Protein AF-A0A8J8FAP5-F1 (afdb_monomer_lite)

Secondary structure (DSSP, 8-state):
-PPPPPHHHHHHHTTTTT-TT-SSS----------TTS--S-TT--------HHHHHHHHHHHHH-SEEEEEHHHHHHH--------HHHHHHHHHTT--SS-EEEEE-TT----

pLDDT: mean 83.84, std 16.74, range [32.09, 97.75]

Sequence (115 aa):
MAEYVTLDDYLKKAPEEGAEGAQDGIVVFINAAMSADGKISTIARKQTRISGRKDFDRVDALRADSDAIMVGIGTILADDPSLTVKSKKRRENRKKEGKDENPWRIVVDGKARTP

Radius of gyration: 15.73 Å; chains: 1; bounding box: 40×34×40 Å

Foldseek 3Di:
DDDAQAVVNVVVCCVVVPPPPPDPDDDDDDDAQADPVRDRADPVLADDPRDDPVVVVNVLRHQLRDQEDEDEPSCCVHPVDPQFRPDPVSLVVCVVVVHHSGHHYHYDDPPPPRD

Structure (mmCIF, N/CA/C/O backbone):
data_AF-A0A8J8FAP5-F1
#
_entry.id   AF-A0A8J8FAP5-F1
#
loop_
_atom_site.grou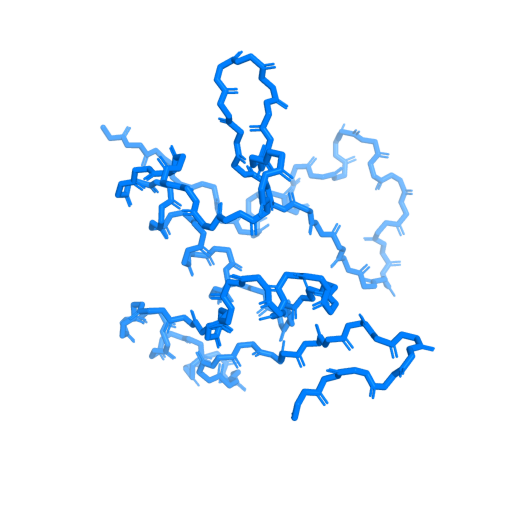p_PDB
_atom_site.id
_atom_site.type_symbol
_atom_site.label_atom_id
_atom_site.label_alt_id
_atom_site.label_comp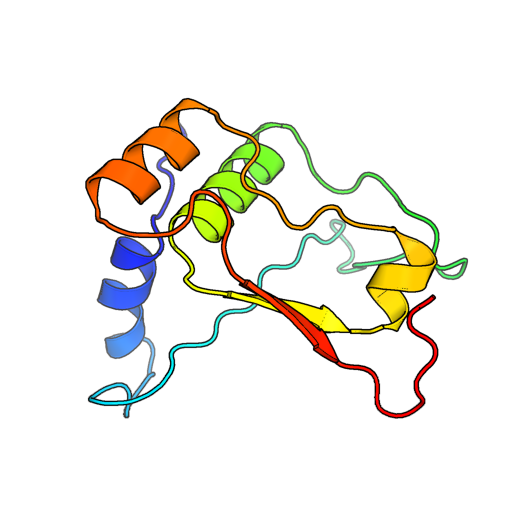_id
_atom_site.label_asym_id
_atom_site.label_entity_id
_atom_site.label_seq_id
_atom_site.pdbx_PDB_ins_code
_atom_site.Cartn_x
_atom_site.Cartn_y
_atom_site.Cartn_z
_atom_site.occupancy
_atom_site.B_iso_or_equiv
_atom_site.auth_seq_id
_atom_site.auth_comp_id
_atom_site.auth_asym_id
_atom_site.auth_atom_id
_atom_site.pdbx_PDB_model_num
ATOM 1 N N . MET A 1 1 ? -16.974 18.786 -9.856 1.00 32.09 1 MET A N 1
ATOM 2 C CA . MET A 1 1 ? -17.249 17.924 -8.690 1.00 32.09 1 MET A CA 1
ATOM 3 C C . MET A 1 1 ? -16.950 16.505 -9.144 1.00 32.09 1 MET A C 1
ATOM 5 O O . MET A 1 1 ? -17.562 16.093 -10.114 1.00 32.09 1 MET A O 1
ATOM 9 N N . ALA A 1 2 ? -15.922 15.840 -8.611 1.00 34.81 2 ALA A N 1
ATOM 10 C CA . ALA A 1 2 ? -15.699 14.421 -8.903 1.00 34.81 2 ALA A CA 1
ATOM 11 C C . ALA A 1 2 ? -16.349 13.646 -7.759 1.00 34.81 2 ALA A C 1
ATOM 13 O O . ALA A 1 2 ? -15.990 13.868 -6.605 1.00 34.81 2 ALA A O 1
ATOM 14 N N . GLU A 1 3 ? -17.352 12.843 -8.081 1.00 44.00 3 GLU A N 1
ATOM 15 C CA . GLU A 1 3 ? -17.981 11.922 -7.145 1.00 44.00 3 GLU A CA 1
ATOM 16 C C . GLU A 1 3 ? -16.981 10.787 -6.895 1.00 44.00 3 GLU A C 1
ATOM 18 O O . GLU A 1 3 ? -16.509 10.147 -7.836 1.00 44.00 3 GLU A O 1
ATOM 23 N N . TYR A 1 4 ? -16.541 10.632 -5.648 1.00 49.72 4 TYR A N 1
ATOM 24 C CA . TYR A 1 4 ? -15.604 9.578 -5.276 1.00 49.72 4 TYR A CA 1
ATOM 25 C C . TYR A 1 4 ? -16.413 8.375 -4.813 1.00 49.72 4 TYR A C 1
ATOM 27 O O . TYR A 1 4 ? -17.171 8.481 -3.857 1.00 49.72 4 TYR A O 1
ATOM 35 N N . VAL A 1 5 ? -16.235 7.254 -5.504 1.00 57.22 5 VAL A N 1
ATOM 36 C CA . VAL A 1 5 ? -16.832 5.965 -5.151 1.00 57.22 5 VAL A CA 1
ATOM 37 C C . VAL A 1 5 ? -16.072 5.423 -3.939 1.00 57.22 5 VAL A C 1
ATOM 39 O O . VAL A 1 5 ? -14.857 5.219 -4.027 1.00 57.22 5 VAL A O 1
ATOM 42 N N . THR A 1 6 ? -16.753 5.255 -2.807 1.00 63.59 6 THR A N 1
ATOM 43 C CA . THR A 1 6 ? -16.193 4.580 -1.624 1.00 63.59 6 THR A CA 1
ATOM 44 C C . THR A 1 6 ? -16.100 3.077 -1.867 1.00 63.59 6 THR A C 1
ATOM 46 O O . THR A 1 6 ? -16.725 2.554 -2.795 1.00 63.59 6 THR A O 1
ATOM 49 N N . LEU A 1 7 ? -15.326 2.357 -1.050 1.00 65.88 7 LEU A N 1
ATOM 50 C CA . LEU A 1 7 ? -15.326 0.895 -1.143 1.00 65.88 7 LEU A CA 1
ATOM 51 C C . LEU A 1 7 ? -16.741 0.340 -0.935 1.00 65.88 7 LEU A C 1
ATOM 53 O O . LEU A 1 7 ? -17.145 -0.541 -1.681 1.00 65.88 7 LEU A O 1
ATOM 57 N N . ASP A 1 8 ? -17.526 0.918 -0.026 1.00 64.62 8 ASP A N 1
ATOM 58 C CA . ASP A 1 8 ? -18.928 0.542 0.180 1.00 64.62 8 ASP A CA 1
ATOM 59 C C . ASP A 1 8 ? -19.782 0.760 -1.075 1.00 64.62 8 ASP A C 1
ATOM 61 O O . ASP A 1 8 ? -20.627 -0.071 -1.402 1.00 64.62 8 ASP A O 1
ATOM 65 N N . ASP A 1 9 ? -19.560 1.850 -1.811 1.00 66.38 9 ASP A N 1
ATOM 66 C CA . ASP A 1 9 ? -20.256 2.101 -3.079 1.00 66.38 9 ASP A CA 1
ATOM 67 C C . ASP A 1 9 ? -19.846 1.093 -4.161 1.00 66.38 9 ASP A C 1
ATOM 69 O O . ASP A 1 9 ? -20.673 0.688 -4.979 1.00 66.38 9 ASP A O 1
ATOM 73 N N . TYR A 1 10 ? -18.580 0.665 -4.159 1.00 66.25 10 TYR A N 1
ATOM 74 C CA . TYR A 1 10 ? -18.078 -0.364 -5.068 1.00 66.25 10 TYR A CA 1
ATOM 75 C C . TYR A 1 10 ? -18.642 -1.746 -4.714 1.00 66.25 10 TYR A C 1
ATOM 77 O O . TYR A 1 10 ? -19.119 -2.463 -5.589 1.00 66.25 10 TYR A O 1
ATOM 85 N N . LEU A 1 11 ? -18.663 -2.099 -3.427 1.00 63.91 11 LEU A N 1
ATOM 86 C CA . LEU A 1 11 ? -19.192 -3.367 -2.924 1.00 63.91 11 LEU A CA 1
ATOM 87 C C . LEU A 1 11 ? -20.705 -3.488 -3.112 1.00 63.91 11 LEU A C 1
ATOM 89 O O . LEU A 1 11 ? -21.187 -4.586 -3.359 1.00 63.91 11 LEU A O 1
ATOM 93 N N . LYS A 1 12 ? -21.457 -2.382 -3.059 1.00 64.06 12 LYS A N 1
ATOM 94 C CA . LYS A 1 12 ? -22.893 -2.377 -3.385 1.00 64.06 12 LYS A CA 1
ATOM 95 C C . LYS A 1 12 ? -23.170 -2.656 -4.865 1.00 64.06 12 LYS A C 1
ATOM 97 O O . LYS A 1 12 ? -24.216 -3.215 -5.168 1.00 64.06 12 LYS A O 1
ATOM 102 N N . LYS A 1 13 ? -22.253 -2.290 -5.769 1.00 59.19 13 LYS A N 1
ATOM 103 C CA . LYS A 1 13 ? -22.363 -2.554 -7.219 1.00 59.19 13 LYS A CA 1
ATOM 104 C C . LYS A 1 13 ? -21.784 -3.900 -7.645 1.00 59.19 13 LYS A C 1
ATOM 106 O O . LYS A 1 13 ? -22.275 -4.496 -8.596 1.00 59.19 13 LYS A O 1
ATOM 111 N N . ALA A 1 14 ? -20.770 -4.396 -6.936 1.00 55.81 14 ALA A N 1
ATOM 112 C CA . ALA A 1 14 ? -20.128 -5.681 -7.204 1.00 55.81 14 ALA A CA 1
ATOM 113 C C . ALA A 1 14 ? -21.101 -6.869 -7.414 1.00 55.81 14 ALA A C 1
ATOM 115 O O . ALA A 1 14 ? -20.871 -7.634 -8.353 1.00 55.81 14 ALA A O 1
ATOM 116 N N . PRO A 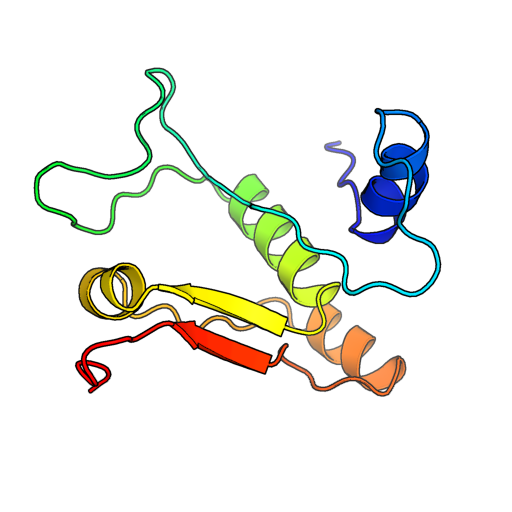1 15 ? -22.189 -7.044 -6.631 1.00 52.78 15 PRO A N 1
ATOM 117 C CA . PRO A 1 15 ? -23.127 -8.143 -6.864 1.00 52.78 15 PRO A CA 1
ATOM 118 C C . PRO A 1 15 ? -23.929 -8.014 -8.171 1.00 52.78 15 PRO A C 1
ATOM 120 O O . PRO A 1 15 ? -24.398 -9.028 -8.676 1.00 52.78 15 PRO A O 1
ATOM 123 N N . GLU A 1 16 ? -24.064 -6.818 -8.752 1.00 52.75 16 GLU A N 1
ATOM 124 C CA . GLU A 1 16 ? -24.796 -6.605 -10.013 1.00 52.75 16 GLU A CA 1
ATOM 125 C C . GLU A 1 16 ? -23.927 -6.853 -11.263 1.00 52.75 16 GLU A C 1
ATOM 127 O O . GLU A 1 16 ? -24.455 -7.182 -12.323 1.00 52.75 16 GLU A O 1
ATOM 132 N N . GLU A 1 17 ? -22.596 -6.761 -11.150 1.00 54.62 17 GLU A N 1
ATOM 133 C CA . GLU A 1 17 ? -21.642 -6.939 -12.265 1.00 54.62 17 GLU A CA 1
ATOM 134 C C . GLU A 1 17 ? -21.039 -8.361 -12.352 1.00 54.62 17 GLU A C 1
ATOM 136 O O . GLU A 1 17 ? -20.049 -8.588 -13.048 1.00 54.62 17 GLU A O 1
ATOM 141 N N . GLY A 1 18 ? -21.657 -9.347 -11.692 1.00 45.72 18 GLY A N 1
ATOM 142 C CA . GLY A 1 18 ? -21.275 -10.761 -11.805 1.00 45.72 18 GLY A CA 1
ATOM 143 C C . GLY A 1 18 ? -20.337 -11.280 -10.712 1.00 45.72 18 GLY A C 1
ATOM 144 O O . GLY A 1 18 ? -19.726 -12.333 -10.893 1.00 45.72 18 GLY A O 1
ATOM 145 N N . ALA A 1 19 ? -20.236 -10.609 -9.559 1.00 51.00 19 ALA A N 1
ATOM 146 C CA . ALA A 1 19 ? -19.648 -11.214 -8.361 1.00 51.00 19 ALA A CA 1
ATOM 147 C C . ALA A 1 19 ? -20.659 -12.154 -7.668 1.00 51.00 19 ALA A C 1
ATOM 149 O O . ALA A 1 19 ? -21.054 -11.933 -6.521 1.00 51.00 19 ALA A O 1
ATOM 150 N N . GLU A 1 20 ? -21.106 -13.206 -8.362 1.00 42.44 20 GLU A N 1
ATOM 151 C CA . GLU A 1 20 ? -21.827 -14.309 -7.719 1.00 42.44 20 GLU A CA 1
ATOM 152 C C . GLU A 1 20 ? -20.877 -15.000 -6.726 1.00 42.44 20 GLU A C 1
ATOM 154 O O . GLU A 1 20 ? -19.924 -15.669 -7.122 1.00 42.44 20 GLU A O 1
ATOM 159 N N . GLY A 1 21 ? -21.113 -14.811 -5.422 1.00 46.09 21 GLY A N 1
ATOM 160 C CA . GLY A 1 21 ? -20.461 -15.597 -4.365 1.00 46.09 21 GLY A CA 1
ATOM 161 C C . GLY A 1 21 ? -19.904 -14.831 -3.163 1.00 46.09 21 GLY A C 1
ATOM 162 O O . GLY A 1 21 ? -19.417 -15.467 -2.234 1.00 46.09 21 GLY A O 1
ATOM 163 N N . ALA A 1 22 ? -19.975 -13.498 -3.116 1.00 51.94 22 ALA A N 1
ATOM 164 C CA . ALA A 1 22 ? -19.484 -12.735 -1.962 1.00 51.94 22 ALA A CA 1
ATOM 165 C C . ALA A 1 22 ? -20.529 -12.641 -0.831 1.00 51.94 22 ALA A C 1
ATOM 167 O O . ALA A 1 22 ? -20.983 -11.557 -0.476 1.00 51.94 22 ALA A O 1
ATOM 168 N N . GLN A 1 23 ? -20.932 -13.777 -0.265 1.00 51.62 23 GLN A N 1
ATOM 169 C CA . GLN A 1 23 ? -21.568 -13.821 1.053 1.00 51.62 23 GLN A CA 1
ATOM 170 C C . GLN A 1 23 ? -20.700 -14.754 1.917 1.00 51.62 23 GLN A C 1
ATOM 172 O O . GLN A 1 23 ? -20.541 -15.923 1.583 1.00 51.62 23 GLN A O 1
ATOM 177 N N . ASP A 1 24 ? -20.055 -14.176 2.942 1.00 58.66 24 ASP A N 1
ATOM 178 C CA . ASP A 1 24 ? -19.069 -14.751 3.891 1.00 58.66 24 ASP A CA 1
ATOM 179 C C . ASP A 1 24 ? -17.582 -14.884 3.462 1.00 58.66 24 ASP A C 1
ATOM 181 O O . ASP A 1 24 ? -16.815 -15.620 4.084 1.00 58.66 24 ASP A O 1
ATOM 185 N N . GLY A 1 25 ? -17.114 -14.133 2.453 1.00 66.25 25 GLY A N 1
ATOM 186 C CA . GLY A 1 25 ? -15.717 -14.180 1.970 1.00 66.25 25 GLY A CA 1
ATOM 187 C C . GLY A 1 25 ? -14.899 -12.889 2.144 1.00 66.25 25 GLY A C 1
ATOM 188 O O . GLY A 1 25 ? -15.446 -11.793 2.241 1.00 66.25 25 GLY A O 1
ATOM 189 N N . ILE A 1 26 ? -13.562 -13.007 2.124 1.00 80.81 26 ILE A N 1
ATOM 190 C CA . ILE A 1 26 ? -12.648 -11.854 2.010 1.00 80.81 26 ILE A CA 1
ATOM 191 C C . ILE A 1 26 ? -12.855 -11.201 0.641 1.00 80.81 26 ILE A C 1
ATOM 193 O O . ILE A 1 26 ? -12.665 -11.854 -0.386 1.00 80.81 26 ILE A O 1
ATOM 197 N N . VAL A 1 27 ? -13.174 -9.905 0.614 1.00 85.56 27 VAL A N 1
ATOM 198 C CA . VAL A 1 27 ? -13.262 -9.159 -0.644 1.00 85.56 27 VAL A CA 1
ATOM 199 C C . VAL A 1 27 ? -11.898 -8.601 -1.033 1.00 85.56 27 VAL A C 1
ATOM 201 O O . VAL A 1 27 ? -11.224 -7.944 -0.241 1.00 85.56 27 VAL A O 1
ATOM 204 N N . VAL A 1 28 ? -11.500 -8.845 -2.281 1.00 88.44 28 VAL A N 1
ATOM 205 C CA . VAL A 1 28 ? -10.242 -8.362 -2.851 1.00 88.44 28 VAL A CA 1
ATOM 206 C C . VAL A 1 28 ? -10.545 -7.493 -4.060 1.00 88.44 28 VAL A C 1
ATOM 208 O O . VAL A 1 28 ? -11.272 -7.899 -4.961 1.00 88.44 28 VAL A O 1
ATOM 211 N N . PHE A 1 29 ? -9.939 -6.311 -4.105 1.00 88.50 29 PHE A N 1
ATOM 212 C CA . PHE A 1 29 ? -9.980 -5.432 -5.266 1.00 88.50 29 PHE A CA 1
ATOM 213 C C . PHE A 1 29 ? -8.566 -5.003 -5.658 1.00 88.50 29 PHE A C 1
ATOM 215 O O . PHE A 1 29 ? -7.645 -4.979 -4.838 1.00 88.50 29 PHE A O 1
ATOM 222 N N . ILE A 1 30 ? -8.392 -4.655 -6.932 1.00 90.81 30 ILE A N 1
ATOM 223 C CA . ILE A 1 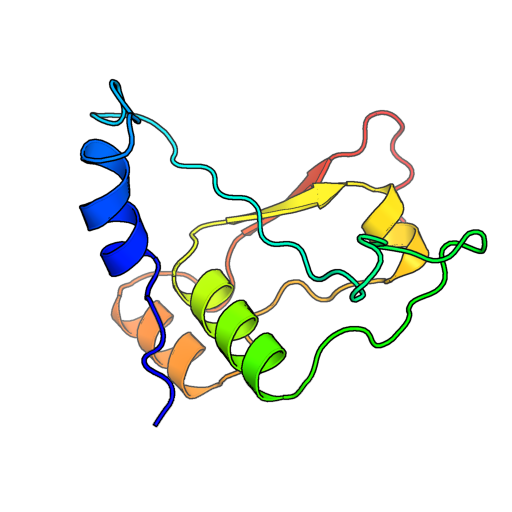30 ? -7.107 -4.232 -7.489 1.00 90.81 30 ILE A CA 1
ATOM 224 C C . ILE A 1 30 ? -7.208 -2.764 -7.886 1.00 90.81 30 ILE A C 1
ATOM 226 O O . ILE A 1 30 ? -8.096 -2.365 -8.633 1.00 90.81 30 ILE A O 1
ATOM 230 N N . ASN A 1 31 ? -6.257 -1.961 -7.414 1.00 89.31 31 ASN A N 1
ATOM 231 C CA . ASN A 1 31 ? -6.095 -0.583 -7.853 1.00 89.31 31 ASN A CA 1
ATOM 232 C C . ASN A 1 31 ? -4.813 -0.440 -8.678 1.00 89.31 31 ASN A C 1
ATOM 234 O O . ASN A 1 31 ? -3.722 -0.719 -8.180 1.00 89.31 31 ASN A O 1
ATOM 238 N N . ALA A 1 32 ? -4.944 0.066 -9.903 1.00 88.75 32 ALA A N 1
ATOM 239 C CA . ALA A 1 32 ? -3.825 0.350 -10.791 1.00 88.75 32 ALA A CA 1
ATOM 240 C C . ALA A 1 32 ? -3.944 1.761 -11.379 1.00 88.75 32 ALA A C 1
ATOM 242 O O . ALA A 1 32 ? -5.036 2.220 -11.705 1.00 88.75 32 ALA A O 1
ATOM 243 N N . ALA A 1 33 ? -2.802 2.428 -11.535 1.00 87.69 33 ALA A N 1
ATOM 244 C CA . ALA A 1 33 ? -2.671 3.625 -12.354 1.00 87.69 33 ALA A CA 1
ATOM 245 C C . ALA A 1 33 ? -1.887 3.254 -13.614 1.00 87.69 33 ALA A C 1
ATOM 247 O O . ALA A 1 33 ? -0.856 2.586 -13.524 1.00 87.69 33 ALA A O 1
ATOM 248 N N . MET A 1 34 ? -2.374 3.682 -14.775 1.00 91.06 34 MET A N 1
ATOM 249 C CA . MET A 1 34 ? -1.748 3.399 -16.064 1.00 91.06 34 MET A CA 1
ATOM 250 C C . MET A 1 34 ? -1.637 4.667 -16.906 1.00 91.06 34 MET A C 1
ATOM 252 O O . MET A 1 34 ? -2.440 5.591 -16.769 1.00 91.06 34 MET A O 1
ATOM 256 N N . SER A 1 35 ? -0.632 4.718 -17.772 1.00 89.56 35 SER A N 1
ATOM 257 C CA . SER A 1 35 ? -0.564 5.698 -18.853 1.00 89.56 35 SER A CA 1
ATOM 258 C C . SER A 1 35 ? -1.652 5.437 -19.902 1.00 89.56 35 SER A C 1
ATOM 260 O O . SER A 1 35 ? -2.272 4.375 -19.927 1.00 89.56 35 SER A O 1
ATOM 262 N N . ALA A 1 36 ? -1.875 6.400 -20.802 1.00 90.38 36 ALA A N 1
ATOM 263 C CA . ALA A 1 36 ? -2.897 6.295 -21.849 1.00 90.38 36 ALA A CA 1
ATOM 264 C C . ALA A 1 36 ? -2.677 5.117 -22.819 1.00 90.38 36 ALA A C 1
ATOM 266 O O . ALA A 1 36 ? -3.628 4.622 -23.411 1.00 90.38 36 ALA A O 1
ATOM 267 N N . ASP A 1 37 ? -1.435 4.651 -22.961 1.00 91.19 37 ASP A N 1
ATOM 268 C CA . ASP A 1 37 ? -1.058 3.469 -23.742 1.00 91.19 37 ASP A CA 1
ATOM 269 C C . ASP A 1 37 ? -1.041 2.166 -22.913 1.00 91.19 37 ASP A C 1
ATOM 271 O O . ASP A 1 37 ? -0.497 1.157 -23.358 1.00 91.19 37 ASP A O 1
ATOM 275 N N . GLY A 1 38 ? -1.617 2.173 -21.705 1.00 89.62 38 GLY A N 1
ATOM 276 C CA . GLY A 1 38 ? -1.841 0.978 -20.886 1.00 89.62 38 GLY A CA 1
ATOM 277 C C . GLY A 1 38 ? -0.638 0.501 -20.069 1.00 89.62 38 GLY A C 1
ATOM 278 O O . GLY A 1 38 ? -0.661 -0.604 -19.528 1.00 89.62 38 GLY A O 1
ATOM 279 N N . LYS A 1 39 ? 0.429 1.300 -19.946 1.00 89.81 39 LYS A N 1
ATOM 280 C CA . LYS A 1 39 ? 1.624 0.916 -19.177 1.00 89.81 39 LYS A CA 1
ATOM 281 C C . LYS A 1 39 ? 1.481 1.312 -17.710 1.00 89.81 39 LYS A C 1
ATOM 283 O O . LYS A 1 39 ? 1.102 2.432 -17.384 1.00 89.81 39 LYS A O 1
ATOM 288 N N . ILE A 1 40 ? 1.855 0.397 -16.820 1.00 88.94 40 ILE A N 1
ATOM 289 C CA . ILE A 1 40 ? 1.808 0.588 -15.356 1.00 88.94 40 ILE A CA 1
ATOM 290 C C . ILE A 1 40 ? 3.196 0.783 -14.727 1.00 88.94 40 ILE A C 1
ATOM 292 O O . ILE A 1 40 ? 3.314 1.055 -13.537 1.00 88.94 40 ILE A O 1
ATOM 296 N N . SER A 1 41 ? 4.266 0.614 -15.509 1.00 87.19 41 SER A N 1
ATOM 297 C CA . SER A 1 41 ? 5.649 0.773 -15.055 1.00 87.19 41 SER A CA 1
ATOM 298 C C . SER A 1 41 ? 6.587 1.047 -16.231 1.00 87.19 41 SER A C 1
ATOM 300 O O . SER A 1 41 ? 6.243 0.820 -17.393 1.00 87.19 41 SER A O 1
ATOM 302 N N . THR A 1 42 ? 7.793 1.522 -15.923 1.00 86.75 42 THR A N 1
ATOM 303 C CA . THR A 1 42 ? 8.882 1.674 -16.894 1.00 86.75 42 THR A CA 1
ATOM 304 C C . THR A 1 42 ? 9.701 0.388 -17.002 1.00 86.75 42 THR A C 1
ATOM 306 O O . THR A 1 42 ? 9.755 -0.410 -16.068 1.00 86.75 42 THR A O 1
ATOM 309 N N . ILE A 1 43 ? 10.416 0.204 -18.118 1.00 85.88 43 ILE A N 1
ATOM 310 C CA . ILE A 1 43 ? 11.341 -0.934 -18.309 1.00 85.88 43 ILE A CA 1
ATOM 311 C C . ILE A 1 43 ? 12.407 -0.968 -17.204 1.00 85.88 43 ILE A C 1
ATOM 313 O O . ILE A 1 43 ? 12.765 -2.030 -16.704 1.00 85.88 43 ILE A O 1
ATOM 317 N N . ALA A 1 44 ? 12.868 0.212 -16.779 1.00 84.00 44 ALA A N 1
ATOM 318 C CA . ALA A 1 44 ? 13.841 0.363 -15.704 1.00 84.00 44 ALA A CA 1
ATOM 319 C C . ALA A 1 44 ? 13.271 0.069 -14.302 1.00 84.00 44 ALA A C 1
ATOM 321 O O . ALA A 1 44 ? 14.027 0.141 -13.337 1.00 84.00 44 ALA A O 1
ATOM 322 N N . ARG A 1 45 ? 11.963 -0.221 -14.176 1.00 79.06 45 ARG A N 1
ATOM 323 C CA . ARG A 1 45 ? 11.238 -0.408 -12.906 1.00 79.06 45 ARG A CA 1
ATOM 324 C C . ARG A 1 45 ? 11.505 0.709 -11.896 1.00 79.06 45 ARG A C 1
ATOM 326 O O . ARG A 1 45 ? 11.712 0.459 -10.716 1.00 79.06 45 ARG A O 1
ATOM 333 N N . LYS A 1 46 ? 11.524 1.947 -12.388 1.00 78.38 46 LYS A N 1
ATOM 334 C CA . LYS A 1 46 ? 11.671 3.144 -11.560 1.00 78.38 46 LYS A CA 1
ATOM 335 C C . LYS A 1 46 ? 10.323 3.806 -11.352 1.00 78.38 46 LYS A C 1
ATOM 337 O O . LYS A 1 46 ? 9.538 3.914 -12.305 1.00 78.38 46 LYS A O 1
ATOM 342 N N . GLN A 1 47 ? 10.122 4.323 -10.143 1.00 75.06 47 GLN A N 1
ATOM 343 C CA . GLN A 1 47 ? 8.954 5.115 -9.797 1.00 75.06 47 GLN A CA 1
ATOM 344 C C . GLN A 1 47 ? 8.759 6.241 -10.819 1.00 75.06 47 GLN A C 1
ATOM 346 O O . GLN A 1 47 ? 9.607 7.118 -10.987 1.00 75.06 47 GLN A O 1
ATOM 351 N N . THR A 1 48 ? 7.627 6.209 -11.517 1.00 80.38 48 THR A N 1
ATOM 352 C CA . THR A 1 48 ? 7.238 7.226 -12.496 1.00 80.38 48 THR A CA 1
ATOM 353 C C . THR A 1 48 ? 5.890 7.784 -12.098 1.00 80.38 48 THR A C 1
ATOM 355 O O . THR A 1 48 ? 4.972 7.045 -11.743 1.00 80.38 48 THR A O 1
ATOM 358 N N . ARG A 1 49 ? 5.755 9.109 -12.144 1.00 81.06 49 ARG A N 1
ATOM 359 C CA . ARG A 1 49 ? 4.503 9.759 -11.775 1.00 81.06 49 ARG A CA 1
ATOM 360 C C . ARG A 1 49 ? 3.492 9.639 -12.915 1.00 81.06 49 ARG A C 1
ATOM 362 O O . ARG A 1 49 ? 3.473 10.470 -13.813 1.00 81.06 49 ARG A O 1
ATOM 369 N N . ILE A 1 50 ? 2.652 8.614 -12.838 1.00 83.31 50 ILE A N 1
ATOM 370 C CA . ILE A 1 50 ? 1.475 8.437 -13.703 1.00 83.31 50 ILE A CA 1
ATOM 371 C C . ILE A 1 50 ? 0.273 9.201 -13.115 1.00 83.31 50 ILE A C 1
ATOM 373 O O . ILE A 1 50 ? -0.500 9.828 -13.833 1.00 83.31 50 ILE A O 1
ATOM 377 N N . SER A 1 51 ? 0.152 9.203 -11.785 1.00 86.62 51 SER A N 1
ATOM 378 C CA . SER A 1 51 ? -1.009 9.724 -11.061 1.00 86.62 51 SER A CA 1
ATOM 379 C C . SER A 1 51 ? -0.958 11.226 -10.750 1.00 86.62 51 SER A C 1
ATOM 381 O O . SER A 1 51 ? 0.079 11.815 -10.409 1.00 86.62 51 SER A O 1
ATOM 383 N N . GLY A 1 52 ? -2.139 11.847 -10.795 1.00 88.62 52 GLY A N 1
ATOM 384 C CA . GLY A 1 52 ? -2.390 13.220 -10.354 1.00 88.62 52 GLY A CA 1
ATOM 385 C C . GLY A 1 52 ? -2.956 13.308 -8.931 1.00 88.62 52 GLY A C 1
ATOM 386 O O . GLY A 1 52 ? -3.244 12.307 -8.285 1.00 88.62 52 GLY A O 1
ATOM 387 N N . ARG A 1 53 ? -3.173 14.535 -8.438 1.00 91.50 53 ARG A N 1
ATOM 388 C CA . ARG A 1 53 ? -3.674 14.790 -7.070 1.00 91.50 53 ARG A CA 1
ATOM 389 C C . ARG A 1 53 ? -5.021 14.118 -6.772 1.00 91.50 53 ARG A C 1
ATOM 391 O O . ARG A 1 53 ? -5.199 13.609 -5.674 1.00 91.50 53 ARG A O 1
ATOM 398 N N . LYS A 1 54 ? -5.944 14.118 -7.739 1.00 88.88 54 LYS A N 1
ATOM 399 C CA . LYS A 1 54 ? -7.259 13.468 -7.595 1.00 88.88 54 LYS A CA 1
ATOM 400 C C . LYS A 1 54 ? -7.131 11.954 -7.434 1.00 88.88 54 LYS A C 1
ATOM 402 O O . LYS A 1 54 ? -7.814 11.370 -6.606 1.00 88.88 54 LYS A O 1
ATOM 407 N N . ASP A 1 55 ? -6.231 11.339 -8.197 1.00 88.56 55 ASP A N 1
ATOM 408 C CA . ASP A 1 55 ? -5.992 9.901 -8.106 1.00 88.56 55 ASP A CA 1
ATOM 409 C C . ASP A 1 55 ? -5.336 9.528 -6.772 1.00 88.56 55 ASP A C 1
ATOM 411 O O . ASP A 1 55 ? -5.765 8.585 -6.119 1.00 88.56 55 ASP A O 1
ATOM 415 N N . PHE A 1 56 ? -4.382 10.333 -6.289 1.00 90.56 56 PHE A N 1
ATOM 416 C CA . PHE A 1 56 ? -3.818 10.132 -4.953 1.00 90.56 56 PHE A CA 1
ATOM 417 C C . PHE A 1 56 ? -4.862 10.246 -3.838 1.00 90.56 56 PHE A C 1
ATOM 419 O O . PHE A 1 56 ? -4.813 9.461 -2.897 1.00 90.56 56 PHE A O 1
ATOM 426 N N . ASP A 1 57 ? -5.806 11.185 -3.940 1.00 92.19 57 ASP A N 1
ATOM 427 C CA . ASP A 1 57 ? -6.899 11.303 -2.969 1.00 92.19 5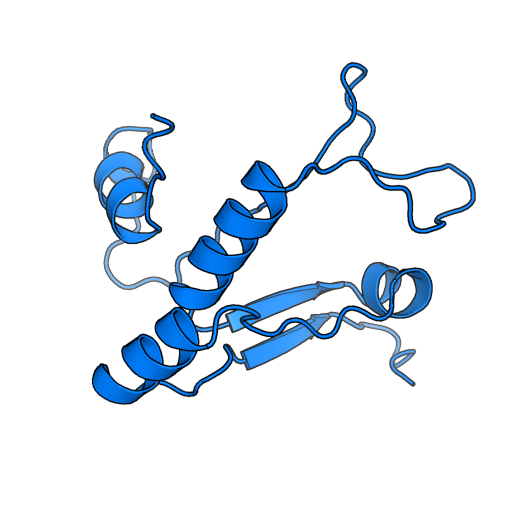7 ASP A CA 1
ATOM 428 C C . ASP A 1 57 ? -7.860 10.104 -3.026 1.00 92.19 57 ASP A C 1
ATOM 430 O O . ASP A 1 57 ? -8.258 9.586 -1.984 1.00 92.19 57 ASP A O 1
ATOM 434 N N . ARG A 1 58 ? -8.159 9.608 -4.234 1.00 90.00 58 ARG A N 1
ATOM 435 C CA . ARG A 1 58 ? -8.951 8.388 -4.447 1.00 90.00 58 ARG A CA 1
ATOM 436 C C . ARG A 1 58 ? -8.271 7.159 -3.843 1.00 90.00 58 ARG A C 1
ATOM 438 O O . ARG A 1 58 ? -8.906 6.410 -3.110 1.00 90.00 58 ARG A O 1
ATOM 445 N N . VAL A 1 59 ? -6.980 6.955 -4.108 1.00 91.44 59 VAL A N 1
ATOM 446 C CA . VAL A 1 59 ? -6.207 5.848 -3.520 1.00 91.44 59 VAL A CA 1
ATOM 447 C C . VAL A 1 59 ? -6.154 5.970 -2.000 1.00 91.44 59 VAL A C 1
ATOM 449 O O . VAL A 1 59 ? -6.244 4.964 -1.304 1.00 91.44 59 VAL A O 1
ATOM 452 N N . ASP A 1 60 ? -6.036 7.185 -1.469 1.00 94.81 60 ASP A N 1
ATOM 453 C CA . ASP A 1 60 ? -6.064 7.413 -0.028 1.00 94.81 60 ASP A CA 1
ATOM 454 C C . ASP A 1 60 ? -7.413 7.043 0.607 1.00 94.81 60 ASP A C 1
ATOM 456 O O . ASP A 1 60 ? -7.429 6.481 1.700 1.00 94.81 60 ASP A O 1
ATOM 460 N N . ALA A 1 61 ? -8.530 7.302 -0.083 1.00 93.00 61 ALA A N 1
ATOM 461 C CA . ALA A 1 61 ? -9.854 6.831 0.326 1.00 93.00 61 ALA A CA 1
ATOM 462 C C . ALA A 1 61 ? -9.943 5.297 0.301 1.00 93.00 61 ALA A C 1
ATOM 464 O O . ALA A 1 61 ? -10.270 4.700 1.317 1.00 93.00 61 ALA A O 1
ATOM 465 N N . LEU A 1 62 ? -9.520 4.648 -0.789 1.00 92.62 62 LEU A N 1
ATOM 466 C CA . LEU A 1 62 ? -9.518 3.180 -0.883 1.00 92.62 62 LEU A CA 1
ATOM 467 C C . LEU A 1 62 ? -8.718 2.519 0.250 1.00 92.62 62 LEU A C 1
ATOM 469 O O . LEU A 1 62 ? -9.163 1.544 0.853 1.00 92.62 62 LEU A O 1
ATOM 473 N N . ARG A 1 63 ? -7.545 3.070 0.583 1.00 94.56 63 ARG A N 1
ATOM 474 C CA . ARG A 1 63 ? -6.742 2.602 1.725 1.00 94.56 63 ARG A CA 1
ATOM 475 C C . ARG A 1 63 ? -7.456 2.805 3.055 1.00 94.56 63 ARG A C 1
ATOM 477 O O . ARG A 1 63 ? -7.300 1.980 3.947 1.00 94.56 63 ARG A O 1
ATOM 484 N N . ALA A 1 64 ? -8.190 3.907 3.190 1.00 95.12 64 ALA A N 1
ATOM 485 C CA . ALA A 1 64 ? -8.938 4.238 4.390 1.00 95.12 64 ALA A CA 1
ATOM 486 C C . ALA A 1 64 ? -10.210 3.410 4.580 1.00 95.12 64 ALA A C 1
ATOM 488 O O . ALA A 1 64 ? -10.673 3.334 5.715 1.00 95.12 64 ALA A O 1
ATOM 489 N N . ASP A 1 65 ? -10.684 2.729 3.544 1.00 91.94 65 ASP A N 1
ATOM 490 C CA . ASP A 1 65 ? -11.839 1.835 3.641 1.00 91.94 65 ASP A CA 1
ATOM 491 C C . ASP A 1 65 ? -11.415 0.355 3.775 1.00 91.94 65 ASP A C 1
ATOM 493 O O . ASP A 1 65 ? -12.147 -0.460 4.327 1.00 91.94 65 ASP A O 1
ATOM 497 N N . SER A 1 66 ? -10.199 0.000 3.339 1.00 92.06 66 SER A N 1
ATOM 498 C CA . SER A 1 66 ? -9.683 -1.385 3.357 1.00 92.06 66 SER A CA 1
ATOM 499 C C . SER A 1 66 ? -9.186 -1.825 4.730 1.00 92.06 66 SER A C 1
ATOM 501 O O . SER A 1 66 ? -8.597 -1.019 5.441 1.00 92.06 66 SER A O 1
ATOM 503 N N . ASP A 1 67 ? -9.281 -3.104 5.086 1.00 93.62 67 ASP A N 1
ATOM 504 C CA . ASP A 1 67 ? -8.666 -3.618 6.325 1.00 93.62 67 ASP A CA 1
ATOM 505 C C . ASP A 1 67 ? -7.174 -3.952 6.151 1.00 93.62 67 ASP A C 1
ATOM 507 O O . ASP A 1 67 ? -6.374 -3.779 7.073 1.00 93.62 67 ASP A O 1
ATOM 511 N N . ALA A 1 68 ? -6.770 -4.330 4.936 1.00 95.12 68 ALA A N 1
ATOM 512 C CA . ALA A 1 68 ? -5.386 -4.614 4.580 1.00 95.12 68 ALA A CA 1
ATOM 513 C C . ALA A 1 68 ? -5.028 -4.067 3.190 1.00 95.12 68 ALA A C 1
ATOM 515 O O . ALA A 1 68 ? -5.876 -3.946 2.309 1.00 95.12 68 ALA A O 1
ATOM 516 N N . ILE A 1 69 ? -3.745 -3.767 2.985 1.00 96.50 69 ILE A N 1
ATOM 517 C CA . ILE A 1 69 ? -3.158 -3.467 1.678 1.00 96.50 69 ILE A CA 1
ATOM 518 C C . ILE A 1 69 ? -2.091 -4.513 1.389 1.00 96.50 69 ILE A C 1
ATOM 520 O O . ILE A 1 69 ? -1.153 -4.685 2.170 1.00 96.50 69 ILE A O 1
ATOM 524 N N . MET A 1 70 ? -2.204 -5.155 0.231 1.00 96.44 70 MET A N 1
ATOM 525 C CA . MET A 1 70 ? -1.248 -6.149 -0.236 1.00 96.44 70 MET A CA 1
ATOM 526 C C . MET A 1 70 ? -0.389 -5.600 -1.375 1.00 96.44 70 MET A C 1
ATOM 528 O O . MET A 1 70 ? -0.902 -4.979 -2.305 1.00 96.44 70 MET A O 1
ATOM 532 N N . VAL A 1 71 ? 0.916 -5.862 -1.324 1.00 96.50 71 VAL A N 1
ATOM 533 C CA . VAL A 1 71 ? 1.845 -5.621 -2.436 1.00 96.50 71 VAL A CA 1
ATOM 534 C C . VAL A 1 71 ? 2.818 -6.785 -2.597 1.00 96.50 71 VAL A C 1
ATOM 536 O O . VAL A 1 71 ? 3.123 -7.506 -1.647 1.00 96.50 71 VAL A O 1
ATOM 539 N N . GLY A 1 72 ? 3.343 -6.958 -3.808 1.00 95.56 72 GLY A N 1
ATOM 540 C CA . GLY A 1 72 ? 4.451 -7.877 -4.045 1.00 95.56 72 GLY A CA 1
ATOM 541 C C . GLY A 1 72 ? 5.794 -7.259 -3.654 1.00 95.56 72 GLY A C 1
ATOM 542 O O . GLY A 1 72 ? 5.996 -6.049 -3.768 1.00 95.56 72 GLY A O 1
ATOM 543 N N . ILE A 1 73 ? 6.758 -8.104 -3.291 1.00 95.94 73 ILE A N 1
ATOM 544 C CA . ILE A 1 73 ? 8.136 -7.692 -2.976 1.00 95.94 73 ILE A CA 1
ATOM 545 C C . ILE A 1 73 ? 8.809 -6.862 -4.084 1.00 95.94 73 ILE A C 1
ATOM 547 O O . ILE A 1 73 ? 9.616 -5.984 -3.801 1.00 95.94 73 ILE A O 1
ATOM 551 N N . GLY A 1 74 ? 8.453 -7.072 -5.357 1.00 93.12 74 GLY A N 1
ATOM 552 C CA . GLY A 1 74 ? 8.979 -6.255 -6.458 1.00 93.12 74 GLY A CA 1
ATOM 553 C C . GLY A 1 74 ? 8.646 -4.765 -6.316 1.00 93.12 74 GLY A C 1
ATOM 554 O O . GLY A 1 74 ? 9.485 -3.931 -6.635 1.00 93.12 74 GLY A O 1
ATOM 555 N N . THR A 1 75 ? 7.461 -4.443 -5.794 1.00 92.00 75 THR A N 1
ATOM 556 C CA . THR A 1 75 ? 7.025 -3.065 -5.528 1.00 92.00 75 THR A CA 1
ATOM 557 C C . THR A 1 75 ? 7.734 -2.483 -4.311 1.00 92.00 75 THR A C 1
ATOM 559 O O . THR A 1 75 ? 8.141 -1.329 -4.350 1.00 92.00 75 THR A O 1
ATOM 562 N N . ILE A 1 76 ? 7.939 -3.275 -3.252 1.00 94.25 76 ILE A N 1
ATOM 563 C CA . ILE A 1 76 ? 8.699 -2.824 -2.074 1.00 94.25 76 ILE A CA 1
ATOM 564 C C . ILE A 1 76 ? 10.117 -2.411 -2.475 1.00 94.25 76 ILE A C 1
ATOM 566 O O . ILE A 1 76 ? 10.544 -1.311 -2.148 1.00 94.25 76 ILE A O 1
ATOM 570 N N . LEU A 1 77 ? 10.814 -3.253 -3.240 1.00 92.19 77 LEU A N 1
ATOM 571 C CA . LEU A 1 77 ? 12.191 -2.979 -3.661 1.00 92.19 77 LEU A CA 1
ATOM 572 C C . LEU A 1 77 ? 12.304 -1.805 -4.646 1.00 92.19 77 LEU A C 1
ATOM 574 O O . LEU A 1 77 ? 13.342 -1.152 -4.690 1.00 92.19 77 LEU A O 1
ATOM 578 N N . ALA A 1 78 ? 11.276 -1.571 -5.467 1.00 89.81 78 ALA A N 1
ATOM 579 C CA . ALA A 1 78 ? 11.296 -0.521 -6.483 1.00 89.81 78 ALA A CA 1
ATOM 580 C C . ALA A 1 78 ? 10.869 0.853 -5.945 1.00 89.81 78 ALA A C 1
ATOM 582 O O . ALA A 1 78 ? 11.456 1.863 -6.335 1.00 89.81 78 ALA A O 1
ATOM 583 N N . ASP A 1 79 ? 9.853 0.887 -5.077 1.00 88.06 79 ASP A N 1
ATOM 584 C CA . ASP A 1 79 ? 9.130 2.117 -4.734 1.00 88.06 79 ASP A CA 1
ATOM 585 C C . ASP A 1 79 ? 9.116 2.442 -3.228 1.00 88.06 79 ASP A C 1
ATOM 587 O O . ASP A 1 79 ? 8.684 3.533 -2.867 1.00 88.06 79 ASP A O 1
ATOM 591 N N . ASP A 1 80 ? 9.531 1.516 -2.351 1.00 91.06 80 ASP A N 1
ATOM 592 C CA . ASP A 1 80 ? 9.469 1.643 -0.880 1.00 91.06 80 ASP A CA 1
ATOM 593 C C . ASP A 1 80 ? 8.188 2.349 -0.364 1.00 91.06 80 ASP A C 1
ATOM 595 O O . ASP A 1 80 ? 8.222 3.400 0.291 1.00 91.06 80 ASP A O 1
ATOM 599 N N . PRO A 1 81 ? 6.990 1.838 -0.715 1.00 91.62 81 PRO A N 1
ATOM 600 C CA . PRO A 1 81 ? 5.762 2.525 -0.381 1.00 91.62 81 PRO A CA 1
ATOM 601 C C . PRO A 1 81 ? 5.476 2.407 1.117 1.00 91.62 81 PRO A C 1
ATOM 603 O O . PRO A 1 81 ? 5.466 1.323 1.704 1.00 91.62 81 PRO A O 1
ATOM 606 N N . SER A 1 82 ? 5.080 3.522 1.730 1.00 93.00 82 SER A N 1
ATOM 607 C CA . SER A 1 82 ? 4.687 3.506 3.143 1.00 93.00 82 SER A CA 1
ATOM 608 C C . SER A 1 82 ? 3.400 2.710 3.410 1.00 93.00 82 SER A C 1
ATOM 610 O O . SER A 1 82 ? 3.175 2.299 4.541 1.00 93.00 82 SER A O 1
ATOM 612 N N . LEU A 1 83 ? 2.537 2.530 2.395 1.00 94.88 83 LEU A N 1
ATOM 613 C CA . LEU A 1 83 ? 1.237 1.839 2.486 1.00 94.88 83 LEU A CA 1
ATOM 614 C C . LEU A 1 83 ? 0.352 2.340 3.645 1.00 94.88 83 LEU A C 1
ATOM 616 O O . LEU A 1 83 ? -0.337 1.572 4.303 1.00 94.88 83 LEU A O 1
ATOM 620 N N . THR A 1 84 ? 0.373 3.651 3.886 1.00 96.69 84 THR A N 1
ATOM 621 C CA . THR A 1 84 ? -0.403 4.305 4.948 1.00 96.69 84 THR A CA 1
ATOM 622 C C . THR A 1 84 ? -1.500 5.195 4.385 1.00 96.69 84 THR A C 1
ATOM 624 O O . THR A 1 84 ? -1.398 5.684 3.250 1.00 96.69 84 THR A O 1
ATOM 627 N N . VAL A 1 85 ? -2.519 5.444 5.209 1.00 97.50 85 VAL A N 1
ATOM 628 C CA . VAL A 1 85 ? -3.512 6.494 4.970 1.00 97.50 85 VAL A CA 1
ATOM 629 C C . VAL A 1 85 ? -2.849 7.843 5.260 1.00 97.50 85 VAL A C 1
ATOM 631 O O . VAL A 1 85 ? -2.302 8.087 6.337 1.00 97.50 85 VAL A O 1
ATOM 634 N N . LYS A 1 86 ? -2.846 8.727 4.267 1.00 96.44 86 LYS A N 1
ATOM 635 C CA . LYS A 1 86 ? -2.210 10.047 4.281 1.00 96.44 86 LYS A CA 1
ATOM 636 C C . LYS A 1 86 ? -3.104 11.101 4.917 1.00 96.44 86 LYS A C 1
ATOM 638 O O . LYS A 1 86 ? -2.606 11.950 5.655 1.00 96.44 86 LYS A O 1
ATOM 643 N N . SER A 1 87 ? -4.411 11.063 4.663 1.00 97.25 87 SER A N 1
ATOM 644 C CA . SER A 1 87 ? -5.346 12.027 5.241 1.00 97.25 87 SER A CA 1
ATOM 645 C C . SER A 1 87 ? -5.529 11.806 6.742 1.00 97.25 87 SER A C 1
ATOM 647 O O . SER A 1 87 ? -6.010 10.764 7.187 1.00 97.25 87 SER A O 1
ATOM 649 N N . LYS A 1 88 ? -5.221 12.836 7.541 1.00 97.62 88 LYS A N 1
ATOM 650 C CA . LYS A 1 88 ? -5.450 12.821 8.994 1.00 97.62 88 LYS A CA 1
ATOM 651 C C . LYS A 1 88 ? -6.920 12.556 9.333 1.00 97.62 88 LYS A C 1
ATOM 653 O O . LYS A 1 88 ? -7.195 11.713 10.176 1.00 97.62 88 LYS A O 1
ATOM 658 N N . LYS A 1 89 ? -7.841 13.210 8.617 1.00 97.62 89 LYS A N 1
ATOM 659 C CA . LYS A 1 89 ? -9.289 13.042 8.800 1.00 97.62 89 LYS A CA 1
ATOM 660 C C . LYS A 1 89 ? -9.722 11.590 8.571 1.00 97.62 89 LYS A C 1
ATOM 662 O O . LYS A 1 89 ? -10.500 11.060 9.351 1.00 97.62 89 LYS A O 1
ATOM 667 N N . ARG A 1 90 ? -9.195 10.934 7.529 1.00 97.06 90 ARG A N 1
ATOM 668 C CA . ARG A 1 90 ? -9.506 9.525 7.235 1.00 97.06 90 ARG A CA 1
ATOM 669 C C . ARG A 1 90 ? -8.988 8.592 8.333 1.00 97.06 90 ARG A C 1
ATOM 671 O O . ARG A 1 90 ? -9.725 7.727 8.784 1.00 97.06 90 ARG A O 1
ATOM 678 N N . ARG A 1 91 ? -7.772 8.824 8.840 1.00 97.75 91 ARG A N 1
ATOM 679 C CA . ARG A 1 91 ? -7.235 8.074 9.993 1.00 97.75 91 ARG A CA 1
ATOM 680 C C . ARG A 1 91 ? -8.078 8.250 11.255 1.00 97.75 91 ARG A C 1
ATOM 682 O O . ARG A 1 91 ? -8.322 7.285 11.967 1.00 97.75 91 ARG A O 1
ATOM 689 N N . GLU A 1 92 ? -8.516 9.476 11.539 1.00 97.56 92 GLU A N 1
ATOM 690 C CA . GLU A 1 92 ? -9.398 9.766 12.676 1.00 97.56 92 GLU A 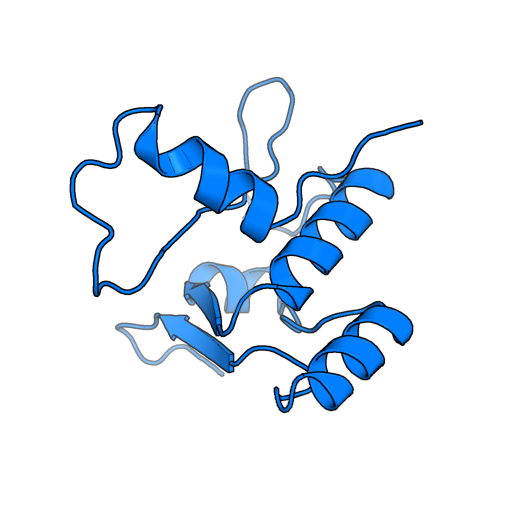CA 1
ATOM 691 C C . GLU A 1 92 ? -10.752 9.058 12.536 1.00 97.56 92 GLU A C 1
ATOM 693 O O . GLU A 1 92 ? -11.253 8.527 13.522 1.00 97.56 92 GLU A O 1
ATOM 698 N N . ASN A 1 93 ? -11.319 9.001 11.327 1.00 96.12 93 ASN A N 1
ATOM 699 C CA . ASN A 1 93 ? -12.549 8.253 11.062 1.00 96.12 93 ASN A CA 1
ATOM 700 C C . ASN A 1 93 ? -12.366 6.748 11.295 1.00 96.12 93 ASN A C 1
ATOM 702 O O . ASN A 1 93 ? -13.142 6.173 12.049 1.00 96.12 93 ASN A O 1
ATOM 706 N N . ARG A 1 94 ? -11.284 6.142 10.781 1.00 95.56 94 ARG A N 1
ATOM 707 C CA . ARG A 1 94 ? -10.972 4.725 11.046 1.00 95.56 94 ARG A CA 1
ATOM 708 C C . ARG A 1 94 ? -10.903 4.409 12.538 1.00 95.56 94 ARG A C 1
ATOM 710 O O . ARG A 1 94 ? -11.500 3.438 12.987 1.00 95.56 94 ARG A O 1
ATOM 717 N N . LYS A 1 95 ? -10.236 5.266 13.324 1.00 96.94 95 LYS A N 1
ATOM 718 C CA . LYS A 1 95 ? -10.175 5.101 14.787 1.00 96.94 95 LYS A CA 1
ATOM 719 C C . LYS A 1 95 ? -11.559 5.165 15.435 1.00 96.94 95 LYS A C 1
ATOM 721 O O . LYS A 1 95 ? -11.822 4.406 16.360 1.00 96.94 95 LYS A O 1
ATOM 726 N N . LYS A 1 96 ? -12.446 6.053 14.967 1.00 96.88 96 LYS A N 1
ATOM 727 C CA . LYS A 1 96 ? -13.832 6.148 15.468 1.00 96.88 96 LYS A CA 1
ATOM 728 C C . LYS A 1 96 ? -14.652 4.897 15.156 1.00 96.88 96 LYS A C 1
ATOM 730 O O . LYS A 1 96 ? -15.529 4.552 15.935 1.00 96.88 96 LYS A O 1
ATOM 735 N N . GLU A 1 97 ? -14.343 4.220 14.058 1.00 94.31 97 GLU A N 1
ATOM 736 C CA . GLU A 1 97 ? -14.938 2.939 13.662 1.00 94.31 97 GLU A CA 1
ATOM 737 C C . GLU A 1 97 ? -14.299 1.733 14.378 1.00 94.31 97 GLU A C 1
ATOM 739 O O . GLU A 1 97 ? -14.652 0.592 14.097 1.00 94.31 97 GLU A O 1
ATOM 744 N N . GLY A 1 98 ? -13.353 1.959 15.298 1.00 96.06 98 GLY A N 1
ATOM 745 C CA . GLY A 1 98 ? -12.663 0.895 16.033 1.00 96.06 98 GLY A CA 1
ATOM 746 C C . GLY A 1 98 ? -11.556 0.191 15.241 1.00 96.06 98 GLY A C 1
ATOM 747 O O . GLY A 1 98 ? -11.045 -0.828 15.697 1.00 96.06 98 GLY A O 1
ATOM 748 N N . LYS A 1 99 ? -11.168 0.722 14.075 1.00 95.00 99 LYS A N 1
ATOM 749 C CA . LYS A 1 99 ? -10.074 0.199 13.246 1.00 95.00 99 LYS A CA 1
ATOM 750 C C . LYS A 1 99 ? -8.743 0.878 13.579 1.00 95.00 99 LYS A C 1
ATOM 752 O O . LYS A 1 99 ? -8.698 2.017 14.054 1.00 95.00 99 LYS A O 1
ATOM 757 N N . ASP A 1 100 ? -7.642 0.219 13.223 1.00 96.56 100 ASP A N 1
ATOM 758 C CA . ASP A 1 100 ? -6.319 0.846 13.207 1.00 96.56 100 ASP A CA 1
ATOM 759 C C . ASP A 1 100 ? -6.281 2.045 12.244 1.00 96.56 100 ASP A C 1
ATOM 761 O O . ASP A 1 100 ? -6.958 2.078 11.208 1.00 96.56 100 ASP A O 1
ATOM 765 N N . GLU A 1 101 ? -5.440 3.039 12.557 1.00 96.56 101 GLU A N 1
ATOM 766 C CA . GLU A 1 101 ? -5.290 4.230 11.707 1.00 96.56 101 GLU A CA 1
ATOM 767 C C . GLU A 1 101 ? -4.794 3.926 10.300 1.00 96.56 101 GLU A C 1
ATOM 769 O O . GLU A 1 101 ? -5.087 4.678 9.371 1.00 96.56 101 GLU A O 1
ATOM 774 N N . ASN A 1 102 ? -4.031 2.848 10.153 1.00 97.69 102 ASN A N 1
ATOM 775 C CA . ASN A 1 102 ? -3.556 2.363 8.875 1.00 97.69 102 ASN A CA 1
ATOM 776 C C . ASN A 1 102 ? -3.984 0.901 8.726 1.00 97.69 102 ASN A C 1
ATOM 778 O O . ASN A 1 102 ? -3.943 0.163 9.710 1.00 97.69 102 ASN A O 1
ATOM 782 N N . PRO A 1 103 ? -4.363 0.475 7.515 1.00 96.50 103 PRO A N 1
ATOM 783 C CA . PRO A 1 103 ? -4.617 -0.931 7.233 1.00 96.50 103 PRO A CA 1
ATOM 784 C C . PRO A 1 103 ? -3.355 -1.779 7.419 1.00 96.50 103 PRO A C 1
ATOM 786 O O . PRO A 1 103 ? -2.227 -1.276 7.335 1.00 96.50 103 PRO A O 1
ATOM 789 N N . TRP A 1 104 ? -3.537 -3.085 7.611 1.00 97.12 104 TRP A N 1
ATOM 790 C CA . TRP A 1 104 ? -2.419 -4.021 7.691 1.00 97.12 104 TRP A CA 1
ATOM 791 C C . TRP A 1 104 ? -1.615 -4.042 6.392 1.00 97.12 104 TRP A C 1
ATOM 793 O O . TRP A 1 104 ? -2.166 -4.042 5.291 1.00 97.12 104 TRP A O 1
ATOM 803 N N . ARG A 1 105 ? -0.287 -4.070 6.522 1.00 96.38 105 ARG A N 1
ATOM 804 C CA . ARG A 1 105 ? 0.644 -4.133 5.390 1.00 96.38 105 ARG A CA 1
ATOM 805 C C . ARG A 1 105 ? 0.989 -5.589 5.121 1.00 96.38 105 ARG A C 1
ATOM 807 O O . ARG A 1 105 ? 1.714 -6.199 5.900 1.00 96.38 105 ARG A O 1
ATOM 814 N N . ILE A 1 106 ? 0.496 -6.129 4.013 1.00 96.75 106 ILE A N 1
ATOM 815 C CA . ILE A 1 106 ? 0.787 -7.497 3.587 1.00 96.75 106 ILE A CA 1
ATOM 816 C C . ILE A 1 106 ? 1.803 -7.442 2.446 1.00 96.75 106 ILE A C 1
ATOM 818 O O . ILE A 1 106 ? 1.527 -6.896 1.377 1.00 96.75 106 ILE A O 1
ATOM 822 N N . VAL A 1 107 ? 2.986 -8.013 2.668 1.00 96.88 107 VAL A N 1
ATOM 823 C CA . VAL A 1 107 ? 4.026 -8.133 1.640 1.00 96.88 107 VAL A CA 1
ATOM 824 C C . VAL A 1 107 ? 4.123 -9.587 1.208 1.00 96.88 107 VAL A C 1
ATOM 826 O O . VAL A 1 107 ? 4.412 -10.468 2.013 1.00 96.88 107 VAL A O 1
ATOM 829 N N . VAL A 1 108 ? 3.889 -9.836 -0.078 1.00 97.62 108 VAL A N 1
ATOM 830 C CA . VAL A 1 108 ? 4.032 -11.170 -0.664 1.00 97.62 108 VAL A CA 1
ATOM 831 C C . VAL A 1 108 ? 5.458 -11.343 -1.169 1.00 97.62 108 VAL A C 1
ATOM 833 O O . VAL A 1 108 ? 5.874 -10.706 -2.145 1.00 97.62 108 VAL A O 1
ATOM 836 N N . ASP A 1 109 ? 6.202 -12.225 -0.505 1.00 97.50 109 ASP A N 1
ATOM 837 C CA . ASP A 1 109 ? 7.615 -12.462 -0.775 1.00 97.50 109 ASP A CA 1
ATOM 838 C C . ASP A 1 109 ? 8.001 -13.939 -0.634 1.00 97.50 109 ASP A C 1
ATOM 840 O O . ASP A 1 109 ? 8.410 -14.410 0.423 1.00 97.50 109 ASP A O 1
ATOM 844 N N . GLY A 1 110 ? 7.925 -14.680 -1.739 1.00 97.06 110 GLY A N 1
ATOM 845 C CA . GLY A 1 110 ? 8.291 -16.100 -1.754 1.00 97.06 110 GLY A CA 1
ATOM 846 C C . GLY A 1 110 ? 9.794 -16.387 -1.653 1.00 97.06 110 GLY A C 1
ATOM 847 O O . GLY A 1 110 ? 10.180 -17.549 -1.722 1.00 97.06 110 GLY A O 1
ATOM 848 N N . LYS A 1 111 ? 10.657 -15.362 -1.568 1.00 97.06 111 LYS A N 1
ATOM 849 C CA . LYS A 1 111 ? 12.123 -15.523 -1.542 1.00 97.06 111 LYS A CA 1
ATOM 850 C C . LYS A 1 111 ? 12.803 -14.800 -0.375 1.00 97.06 111 LYS A C 1
ATOM 852 O O . LYS A 1 111 ? 14.026 -14.716 -0.393 1.00 97.06 111 LYS A O 1
ATOM 857 N N . ALA A 1 112 ? 12.039 -14.275 0.587 1.00 94.62 112 ALA A N 1
ATOM 858 C CA . ALA A 1 112 ? 12.557 -13.534 1.744 1.00 94.62 112 ALA A CA 1
ATOM 859 C C . ALA A 1 112 ? 13.589 -12.448 1.361 1.00 94.62 112 ALA A C 1
ATOM 861 O O . ALA A 1 112 ? 14.680 -12.370 1.914 1.00 94.62 112 ALA A O 1
ATOM 862 N N . ARG A 1 113 ? 13.254 -11.636 0.353 1.00 94.75 113 ARG A N 1
ATOM 863 C CA . ARG A 1 113 ? 14.034 -10.480 -0.115 1.00 94.75 113 ARG A CA 1
ATOM 864 C C . ARG A 1 113 ? 13.603 -9.159 0.527 1.00 94.75 113 ARG A C 1
ATOM 866 O O . ARG A 1 113 ? 14.186 -8.130 0.198 1.00 94.75 113 ARG A O 1
ATOM 873 N N . THR A 1 114 ? 12.554 -9.168 1.347 1.00 90.69 114 THR A N 1
ATOM 874 C CA . THR A 1 114 ? 12.110 -8.010 2.130 1.00 90.69 114 THR A CA 1
ATOM 875 C C . THR A 1 114 ? 13.265 -7.585 3.047 1.00 90.69 114 THR A C 1
ATOM 877 O O . THR A 1 114 ? 13.723 -8.441 3.803 1.00 90.69 114 THR A O 1
ATOM 880 N N . PRO A 1 115 ? 13.773 -6.341 2.931 1.00 86.62 115 PRO A N 1
ATOM 881 C CA . PRO A 1 115 ? 14.924 -5.867 3.705 1.00 86.62 115 PRO A CA 1
ATOM 882 C C . PRO A 1 115 ? 14.699 -5.806 5.217 1.00 86.62 115 PRO A C 1
ATOM 884 O O . PRO A 1 115 ? 13.530 -5.632 5.637 1.00 86.62 115 PRO A O 1
#